Protein AF-A0A126QTP0-F1 (afdb_monomer)

pLDDT: mean 93.76, std 9.09, range [48.06, 98.81]

Solvent-accessible surface area (backbone atoms only — not comparable to full-atom values): 7752 Å² total; per-residue (Å²): 129,81,83,78,50,61,71,34,71,49,68,41,47,54,38,44,70,43,76,44,96,89,70,48,57,45,69,64,29,38,34,48,33,68,38,55,80,43,51,90,52,43,32,60,47,37,65,73,39,40,34,37,31,41,34,16,23,89,54,68,44,70,65,37,29,49,30,21,33,76,65,52,11,30,33,28,38,35,63,72,91,41,19,50,64,34,24,69,11,49,68,38,59,78,49,74,43,61,62,88,68,34,74,44,69,27,52,73,40,65,46,68,50,87,63,49,75,67,41,82,41,24,41,41,84,39,54,38,56,64,57,57,52,59,62,69,67,61,70,81,88,125

Structure (mmCIF, N/CA/C/O backbone):
data_AF-A0A126QTP0-F1
#
_entry.id   AF-A0A126QTP0-F1
#
loop_
_atom_site.group_PDB
_atom_site.id
_atom_site.type_symbol
_atom_site.label_atom_id
_atom_site.label_alt_id
_atom_site.label_comp_id
_atom_site.label_asym_id
_atom_site.label_entity_id
_atom_site.label_seq_id
_atom_site.pdbx_PDB_ins_code
_atom_site.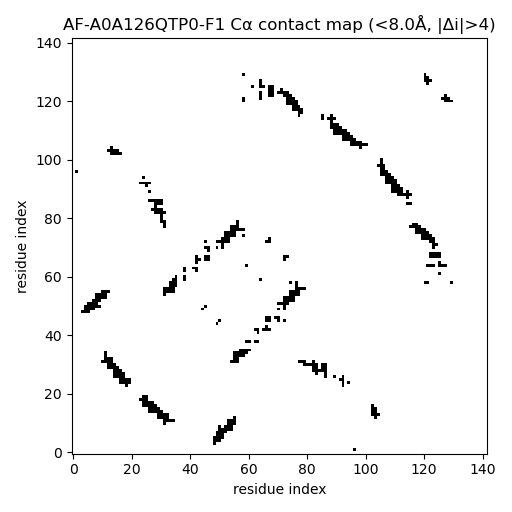Cartn_x
_atom_site.Cartn_y
_atom_site.Cartn_z
_atom_site.occupancy
_atom_site.B_iso_or_equiv
_atom_site.auth_seq_id
_atom_site.auth_comp_id
_atom_site.auth_asym_id
_atom_site.auth_atom_id
_atom_site.pdbx_PDB_model_num
ATOM 1 N N . MET A 1 1 ? -6.722 10.689 -14.022 1.00 55.31 1 MET A N 1
ATOM 2 C CA . MET A 1 1 ? -6.570 9.681 -12.953 1.00 55.31 1 MET A CA 1
ATOM 3 C C . MET A 1 1 ? -6.440 8.311 -13.598 1.00 55.31 1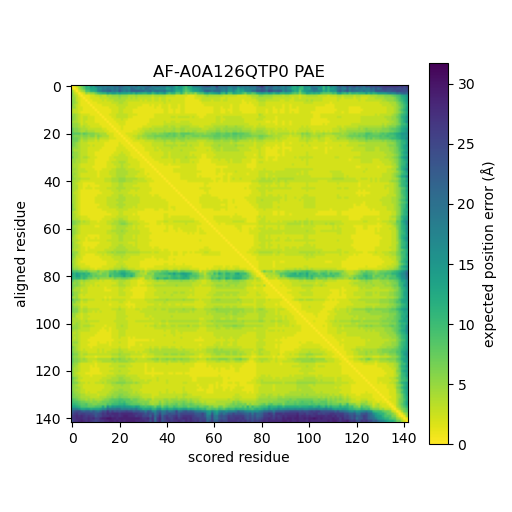 MET A C 1
ATOM 5 O O . MET A 1 1 ? -7.091 8.112 -14.622 1.00 55.31 1 MET A O 1
ATOM 9 N N . PRO A 1 2 ? -5.600 7.418 -13.055 1.00 60.84 2 PRO A N 1
ATOM 10 C CA . PRO A 1 2 ? -5.453 6.043 -13.522 1.00 60.84 2 PRO A CA 1
ATOM 11 C C . PRO A 1 2 ? -6.808 5.341 -13.605 1.00 60.84 2 PRO A C 1
ATOM 13 O O . PRO A 1 2 ? -7.720 5.660 -12.838 1.00 60.84 2 PRO A O 1
ATOM 16 N N . LYS A 1 3 ? -6.959 4.435 -14.574 1.00 66.62 3 LYS A N 1
ATOM 17 C CA . LYS A 1 3 ? -8.225 3.732 -14.799 1.00 66.62 3 LYS A CA 1
ATOM 18 C C . LYS A 1 3 ? -8.527 2.818 -13.610 1.00 66.62 3 LYS A C 1
ATOM 20 O O . LYS A 1 3 ? -7.655 2.076 -13.184 1.00 66.62 3 LYS A O 1
ATOM 25 N N . ASP A 1 4 ? -9.757 2.962 -13.127 1.00 80.81 4 ASP A N 1
ATOM 26 C CA . ASP A 1 4 ? -10.466 2.229 -12.077 1.00 80.81 4 ASP A CA 1
ATOM 27 C C . ASP A 1 4 ? -9.625 1.551 -10.977 1.00 80.81 4 ASP A C 1
ATOM 29 O O . ASP A 1 4 ? -9.045 0.485 -11.161 1.00 80.81 4 ASP A O 1
ATOM 33 N N . LEU A 1 5 ? -9.619 2.166 -9.794 1.00 92.81 5 LEU A N 1
ATOM 34 C CA . LEU A 1 5 ? -9.032 1.603 -8.575 1.00 92.81 5 LEU A CA 1
ATOM 35 C C . LEU A 1 5 ? -10.066 0.850 -7.722 1.00 92.81 5 LEU A C 1
ATOM 37 O O . LEU A 1 5 ? -9.711 0.310 -6.668 1.00 92.81 5 LEU A O 1
ATOM 41 N N . TYR A 1 6 ? -11.330 0.802 -8.153 1.00 95.25 6 TYR A N 1
ATOM 42 C CA . TYR A 1 6 ? -12.389 0.097 -7.447 1.00 95.25 6 TYR A CA 1
ATOM 43 C C . TYR A 1 6 ? -12.010 -1.368 -7.236 1.00 95.25 6 TYR A C 1
ATOM 45 O O . TYR A 1 6 ? -11.569 -2.057 -8.154 1.00 95.25 6 TYR A O 1
ATOM 53 N N . GLY A 1 7 ? -12.172 -1.863 -6.009 1.00 96.06 7 GLY A N 1
ATOM 54 C CA . GLY A 1 7 ? -11.888 -3.270 -5.717 1.00 96.06 7 GLY A CA 1
ATOM 55 C C . GLY A 1 7 ? -10.403 -3.610 -5.542 1.00 96.06 7 GLY A C 1
ATOM 56 O O . GLY A 1 7 ? -10.095 -4.722 -5.124 1.00 96.06 7 GLY A O 1
ATOM 57 N N . SER A 1 8 ? -9.485 -2.682 -5.828 1.00 96.12 8 SER A N 1
ATOM 58 C CA . SER A 1 8 ? -8.041 -2.948 -5.817 1.00 96.12 8 SER A CA 1
ATOM 59 C C . SER A 1 8 ? -7.414 -2.894 -4.416 1.00 96.12 8 SER A C 1
ATOM 61 O O . SER A 1 8 ? -8.044 -2.469 -3.440 1.00 96.12 8 SER A O 1
ATOM 63 N N . ALA A 1 9 ? -6.151 -3.322 -4.330 1.00 97.56 9 ALA A N 1
ATOM 64 C CA . ALA A 1 9 ? -5.293 -3.127 -3.169 1.00 97.56 9 ALA A CA 1
ATOM 65 C C . ALA A 1 9 ? -4.236 -2.053 -3.470 1.00 97.56 9 ALA A C 1
ATOM 67 O O . ALA A 1 9 ? -3.496 -2.174 -4.448 1.00 97.56 9 ALA A O 1
ATOM 68 N N . LEU A 1 10 ? -4.138 -1.029 -2.620 1.00 97.69 10 LEU A N 1
ATOM 69 C CA . LEU A 1 10 ? -3.090 -0.014 -2.705 1.00 97.69 10 LEU A CA 1
ATOM 70 C C . LEU A 1 10 ? -1.902 -0.431 -1.838 1.00 97.69 10 LEU A C 1
ATOM 72 O O . LEU A 1 10 ? -2.062 -0.653 -0.640 1.00 97.69 10 LEU A O 1
ATOM 76 N N . PHE A 1 11 ? -0.704 -0.497 -2.415 1.00 97.94 11 PHE A N 1
ATOM 77 C CA . PHE A 1 11 ? 0.514 -0.810 -1.673 1.00 97.94 11 PHE A CA 1
ATOM 78 C C . PHE A 1 11 ? 1.377 0.436 -1.483 1.00 97.94 11 PHE A C 1
ATOM 80 O O . PHE A 1 11 ? 1.937 0.972 -2.435 1.00 97.94 11 PHE A O 1
ATOM 87 N N . HIS A 1 12 ? 1.524 0.877 -0.234 1.00 98.12 12 HIS A N 1
ATOM 88 C CA . HIS A 1 12 ? 2.461 1.923 0.153 1.00 98.12 12 HIS A CA 1
ATOM 89 C C . HIS A 1 12 ? 3.891 1.410 0.014 1.00 98.12 12 HIS A C 1
ATOM 91 O O . HIS A 1 12 ? 4.468 0.874 0.964 1.00 98.12 12 HIS A O 1
ATOM 97 N N . CYS A 1 13 ? 4.461 1.600 -1.169 1.00 97.31 13 CYS A N 1
ATOM 98 C CA . CYS A 1 13 ? 5.773 1.112 -1.559 1.00 97.31 13 CYS A CA 1
ATOM 99 C C . CYS A 1 13 ? 6.466 2.144 -2.449 1.00 97.31 13 CYS A C 1
ATOM 101 O O . CYS A 1 13 ? 5.818 2.746 -3.296 1.00 97.31 13 CYS A O 1
ATOM 103 N N . GLY A 1 14 ? 7.774 2.308 -2.263 1.00 97.00 14 GLY A N 1
ATOM 104 C CA . GLY A 1 14 ? 8.638 2.901 -3.277 1.00 97.00 14 GLY A CA 1
ATOM 105 C C . GLY A 1 14 ? 9.476 1.789 -3.894 1.00 97.00 14 GLY A C 1
ATOM 106 O O . GLY A 1 14 ? 10.499 1.434 -3.300 1.00 97.00 14 GLY A O 1
ATOM 107 N N . PRO A 1 15 ? 9.023 1.152 -4.988 1.00 97.06 15 PRO A N 1
ATOM 108 C CA . PRO A 1 15 ? 9.696 -0.018 -5.523 1.00 97.06 15 PRO A CA 1
ATOM 109 C C . PRO A 1 15 ? 10.968 0.368 -6.280 1.00 97.06 15 PRO A C 1
ATOM 111 O O . PRO A 1 15 ? 11.078 1.454 -6.852 1.00 97.06 15 PRO A O 1
ATOM 114 N N . ILE A 1 16 ? 11.917 -0.563 -6.330 1.00 97.62 16 ILE A N 1
ATOM 115 C CA . ILE A 1 16 ? 13.029 -0.506 -7.279 1.00 97.62 16 ILE A CA 1
ATOM 116 C C . ILE A 1 16 ? 12.597 -1.269 -8.523 1.00 97.62 16 ILE A C 1
ATOM 118 O O . ILE A 1 16 ? 12.352 -2.476 -8.462 1.00 97.62 16 ILE A O 1
ATOM 122 N N . MET A 1 17 ? 12.520 -0.555 -9.640 1.00 97.81 17 MET A N 1
ATOM 123 C CA . MET A 1 17 ? 12.081 -1.070 -10.929 1.00 97.81 17 MET A CA 1
ATOM 124 C C . MET A 1 17 ? 13.242 -1.085 -11.919 1.00 97.81 17 MET A C 1
ATOM 126 O O . MET A 1 17 ? 14.131 -0.237 -11.875 1.00 97.81 17 MET A O 1
ATOM 130 N N . VAL A 1 18 ? 13.216 -2.029 -12.849 1.00 96.75 18 VAL A N 1
ATOM 131 C CA . VAL A 1 18 ? 14.161 -2.104 -13.962 1.00 96.75 18 VAL A CA 1
ATOM 132 C C . VAL A 1 18 ? 13.388 -2.220 -15.264 1.00 96.75 18 VAL A C 1
ATOM 134 O O . VAL A 1 18 ? 12.418 -2.974 -15.347 1.00 96.75 18 VAL A O 1
ATOM 137 N N . GLN A 1 19 ? 13.809 -1.476 -16.280 1.00 95.56 19 GLN A N 1
ATOM 138 C CA . GLN A 1 19 ? 13.312 -1.684 -17.631 1.00 95.56 19 GLN A CA 1
ATOM 139 C C . GLN A 1 19 ? 14.145 -2.784 -18.292 1.00 95.56 19 GLN A C 1
ATOM 141 O O . GLN A 1 19 ? 15.375 -2.738 -18.272 1.00 95.56 19 GLN A O 1
ATOM 146 N N . ARG A 1 20 ? 13.474 -3.802 -18.824 1.00 94.44 20 ARG A N 1
ATOM 147 C CA . ARG A 1 20 ? 14.088 -4.911 -19.559 1.00 94.44 20 ARG A CA 1
ATOM 148 C C . ARG A 1 20 ? 14.339 -4.506 -21.014 1.00 94.44 20 ARG A C 1
ATOM 150 O O . ARG A 1 20 ? 13.790 -3.517 -21.494 1.00 94.44 20 ARG A O 1
ATOM 157 N N . GLU A 1 21 ? 15.143 -5.294 -21.723 1.00 95.06 21 GLU A N 1
ATOM 158 C CA . GLU A 1 21 ? 15.494 -5.047 -23.133 1.00 95.06 21 GLU A CA 1
ATOM 159 C C . GLU A 1 21 ? 14.271 -5.020 -24.065 1.00 95.06 21 GLU A C 1
ATOM 161 O O . GLU A 1 21 ? 14.251 -4.278 -25.042 1.00 95.06 21 GLU A O 1
ATOM 166 N N . ASP A 1 22 ? 13.223 -5.778 -23.732 1.00 94.25 22 ASP A N 1
ATOM 167 C CA . ASP A 1 22 ? 11.948 -5.809 -24.460 1.00 94.25 22 ASP A CA 1
ATOM 168 C C . ASP A 1 22 ? 11.031 -4.602 -24.161 1.00 94.25 22 ASP A C 1
ATOM 170 O O . ASP A 1 22 ? 9.904 -4.530 -24.652 1.00 94.25 22 ASP A O 1
ATOM 174 N N . GLY A 1 23 ? 11.496 -3.656 -23.339 1.00 93.06 23 GLY A N 1
ATOM 175 C CA . GLY A 1 23 ? 10.761 -2.465 -22.920 1.00 93.06 23 GLY A CA 1
ATOM 176 C C . GLY A 1 23 ? 9.799 -2.683 -21.748 1.00 93.06 23 GLY A C 1
ATOM 177 O O . GLY A 1 23 ? 9.238 -1.703 -21.248 1.00 93.06 23 GLY A O 1
ATOM 178 N N . SER A 1 24 ? 9.617 -3.923 -21.278 1.00 94.38 24 SER A N 1
ATOM 179 C CA . SER A 1 24 ? 8.781 -4.232 -20.114 1.00 94.38 24 SER A CA 1
ATOM 180 C C . SER A 1 24 ? 9.457 -3.838 -18.796 1.00 94.38 24 SER A C 1
ATOM 182 O O . SER A 1 24 ? 10.676 -3.688 -18.713 1.00 94.38 24 SER A O 1
ATOM 184 N N . TRP A 1 25 ? 8.662 -3.670 -17.738 1.00 97.06 25 TRP A N 1
ATOM 185 C CA . TRP A 1 25 ? 9.165 -3.348 -16.402 1.00 97.06 25 TRP A CA 1
ATOM 186 C C . TRP A 1 25 ? 9.209 -4.592 -15.513 1.00 97.06 25 TRP A C 1
ATOM 188 O O . TRP A 1 25 ? 8.243 -5.352 -15.433 1.00 97.06 25 TRP A O 1
ATOM 198 N N . GLY A 1 26 ? 10.322 -4.776 -14.809 1.00 96.56 26 GLY A N 1
ATOM 199 C CA . GLY A 1 26 ? 10.487 -5.749 -13.733 1.00 96.56 26 GLY A CA 1
ATOM 200 C C . GLY A 1 26 ? 10.675 -5.052 -12.390 1.00 96.56 26 GLY A C 1
ATOM 201 O O . GLY A 1 26 ? 11.201 -3.943 -12.330 1.00 96.56 26 GLY A O 1
ATOM 202 N N . VAL A 1 27 ? 10.261 -5.709 -11.311 1.00 97.38 27 VAL A N 1
ATOM 203 C CA . VAL A 1 27 ? 10.504 -5.247 -9.941 1.00 97.38 27 VAL A CA 1
ATOM 204 C C . VAL A 1 27 ? 11.683 -6.006 -9.340 1.00 97.38 27 VAL A C 1
ATOM 206 O O . VAL A 1 27 ? 11.795 -7.218 -9.500 1.00 97.38 27 VAL A O 1
ATOM 209 N N . ILE A 1 28 ? 12.579 -5.279 -8.675 1.00 96.94 28 ILE A N 1
ATOM 210 C CA . ILE A 1 28 ? 13.758 -5.828 -7.991 1.00 96.94 28 ILE A CA 1
ATOM 211 C C . ILE A 1 28 ? 13.513 -5.920 -6.484 1.00 96.94 28 ILE A C 1
ATOM 213 O O . ILE A 1 28 ? 13.878 -6.902 -5.844 1.00 96.94 28 ILE A O 1
ATOM 217 N N . ALA A 1 29 ? 12.893 -4.892 -5.906 1.00 96.69 29 ALA A N 1
ATOM 218 C CA . ALA A 1 29 ? 12.578 -4.840 -4.485 1.00 96.69 29 ALA A CA 1
ATOM 219 C C . ALA A 1 29 ? 11.324 -3.993 -4.257 1.00 96.69 29 ALA A C 1
ATOM 221 O O . ALA A 1 29 ? 11.184 -2.922 -4.847 1.00 96.69 29 ALA A O 1
ATOM 222 N N . ALA A 1 30 ? 10.440 -4.450 -3.370 1.00 97.00 30 ALA A N 1
ATOM 223 C CA . ALA A 1 30 ? 9.175 -3.790 -3.069 1.00 97.00 30 ALA A CA 1
ATOM 224 C C . ALA A 1 30 ? 8.871 -3.849 -1.564 1.00 97.00 30 ALA A C 1
ATOM 226 O O . ALA A 1 30 ? 8.042 -4.620 -1.085 1.00 97.00 30 ALA A O 1
ATOM 227 N N . GLY A 1 31 ? 9.594 -3.043 -0.784 1.00 96.06 31 GLY A N 1
ATOM 228 C CA . GLY A 1 31 ? 9.402 -2.961 0.666 1.00 96.06 31 GLY A CA 1
ATOM 229 C C . GLY A 1 31 ? 8.267 -2.006 1.064 1.00 96.06 31 GLY A C 1
ATOM 230 O O . GLY A 1 31 ? 8.108 -0.960 0.429 1.00 96.06 31 GLY A O 1
ATOM 231 N N . PRO A 1 32 ? 7.512 -2.297 2.142 1.00 97.19 32 PRO A N 1
ATOM 232 C CA . PRO A 1 32 ? 6.485 -1.390 2.635 1.00 97.19 32 PRO A CA 1
ATOM 233 C C . PRO A 1 32 ? 7.091 -0.110 3.207 1.00 97.19 32 PRO A C 1
ATOM 235 O O . PRO A 1 32 ? 8.107 -0.120 3.914 1.00 97.19 32 PRO A O 1
ATOM 238 N N . THR A 1 33 ? 6.391 0.999 3.002 1.00 96.50 33 THR A N 1
ATOM 239 C CA . THR A 1 33 ? 6.726 2.293 3.589 1.00 96.50 33 THR A CA 1
ATOM 240 C C . THR A 1 33 ? 5.782 2.670 4.737 1.00 96.50 33 THR A C 1
ATOM 242 O O . THR A 1 33 ? 4.718 2.074 4.930 1.00 96.50 33 THR A O 1
ATOM 245 N N . THR A 1 34 ? 6.201 3.640 5.556 1.00 97.00 34 THR A N 1
ATOM 246 C CA . THR A 1 34 ? 5.423 4.101 6.713 1.00 97.00 34 THR A CA 1
ATOM 247 C C . THR A 1 34 ? 4.099 4.714 6.262 1.00 97.00 34 THR A C 1
ATOM 249 O O . THR A 1 34 ? 4.088 5.800 5.683 1.00 97.00 34 THR A O 1
ATOM 252 N N . SER A 1 35 ? 2.993 4.032 6.570 1.00 98.25 35 SER A N 1
ATOM 253 C CA . SER A 1 35 ? 1.647 4.371 6.092 1.00 98.25 35 SER A CA 1
ATOM 254 C C . SER A 1 35 ? 1.080 5.641 6.720 1.00 98.25 35 SER A C 1
ATOM 256 O O . SER A 1 35 ? 0.350 6.376 6.067 1.00 98.25 35 SER A O 1
ATOM 258 N N . ALA A 1 36 ? 1.497 5.977 7.943 1.00 97.25 36 ALA A N 1
ATOM 259 C CA . ALA A 1 36 ? 1.042 7.182 8.634 1.00 97.25 36 ALA A CA 1
ATOM 260 C C . ALA A 1 36 ? 1.312 8.498 7.870 1.00 97.25 36 ALA A C 1
ATOM 262 O O . ALA A 1 36 ? 0.652 9.502 8.132 1.00 97.25 36 ALA A O 1
ATOM 263 N N . ARG A 1 37 ? 2.244 8.503 6.905 1.00 97.56 37 ARG A N 1
ATOM 264 C CA . ARG A 1 37 ? 2.510 9.664 6.038 1.00 97.56 37 ARG A CA 1
ATOM 265 C C . ARG A 1 37 ? 1.336 10.007 5.117 1.00 97.56 37 ARG A C 1
ATOM 267 O O . ARG A 1 37 ? 1.205 11.164 4.732 1.00 97.56 37 ARG A O 1
ATOM 274 N N . MET A 1 38 ? 0.459 9.042 4.838 1.00 97.94 38 MET A N 1
ATOM 275 C CA . MET A 1 38 ? -0.687 9.203 3.942 1.00 97.94 38 MET A CA 1
ATOM 276 C C . MET A 1 38 ? -1.981 9.538 4.696 1.00 97.94 38 MET A C 1
ATOM 278 O O . MET A 1 38 ? -2.969 9.887 4.065 1.00 97.94 38 MET A O 1
ATOM 282 N N . ASN A 1 39 ? -1.975 9.553 6.038 1.00 97.94 39 ASN A N 1
ATOM 283 C CA . ASN A 1 39 ? -3.167 9.775 6.876 1.00 97.94 39 ASN A CA 1
ATOM 284 C C . ASN A 1 39 ? -3.985 11.030 6.524 1.00 97.94 39 ASN A C 1
ATOM 286 O O . ASN A 1 39 ? -5.176 11.063 6.803 1.00 97.94 39 ASN A O 1
ATOM 290 N N . LYS A 1 40 ? -3.356 12.069 5.958 1.00 97.81 40 LYS A N 1
ATOM 291 C CA . LYS A 1 40 ? -4.052 13.304 5.564 1.00 97.81 40 LYS A CA 1
ATOM 292 C C . LYS A 1 40 ? -4.909 13.146 4.304 1.00 97.81 40 LYS A C 1
ATOM 294 O O . LYS A 1 40 ? -5.833 13.923 4.119 1.00 97.81 40 LYS A O 1
ATOM 299 N N . LEU A 1 41 ? -4.570 12.197 3.431 1.00 97.31 41 LEU A N 1
ATOM 300 C CA . LEU A 1 41 ? -5.195 12.011 2.115 1.00 97.31 41 LEU A CA 1
ATOM 301 C C . LEU A 1 41 ? -5.952 10.681 2.016 1.00 97.31 41 LEU A C 1
ATOM 303 O O . LEU A 1 41 ? -6.961 10.595 1.319 1.00 97.31 41 LEU A O 1
ATOM 307 N N . GLU A 1 42 ? -5.494 9.656 2.739 1.00 98.00 42 GLU A N 1
ATOM 308 C CA . GLU A 1 42 ? -6.037 8.299 2.680 1.00 98.00 42 GLU A CA 1
ATOM 309 C C . GLU A 1 42 ? -7.549 8.213 2.952 1.00 98.00 42 GLU A C 1
ATOM 311 O O . GLU A 1 42 ? -8.235 7.512 2.209 1.00 98.00 42 GLU A O 1
ATOM 316 N N . PRO A 1 43 ? -8.127 8.924 3.947 1.00 98.38 43 PRO A N 1
ATOM 317 C CA . PRO A 1 43 ? -9.558 8.810 4.220 1.00 98.38 43 PRO A CA 1
ATOM 318 C C . PRO A 1 43 ? -10.431 9.229 3.030 1.00 98.38 43 PRO A C 1
ATOM 320 O O . PRO A 1 43 ? -11.427 8.574 2.724 1.00 98.38 43 PRO A O 1
ATOM 323 N N . GLU A 1 44 ? -10.072 10.315 2.337 1.00 98.00 44 GLU A N 1
ATOM 324 C CA . GLU A 1 44 ? -10.780 10.744 1.125 1.00 98.00 44 GLU A CA 1
ATOM 325 C C . GLU A 1 44 ? -10.520 9.771 -0.028 1.00 98.00 44 GLU A C 1
ATOM 327 O O . GLU A 1 44 ? -11.453 9.381 -0.734 1.00 98.00 44 GLU A O 1
ATOM 332 N N . PHE A 1 45 ? -9.268 9.336 -0.189 1.00 97.12 45 PHE A N 1
ATOM 333 C CA . PHE A 1 45 ? -8.872 8.392 -1.226 1.00 97.12 45 PHE A CA 1
ATOM 334 C C . PHE A 1 45 ? -9.679 7.087 -1.145 1.00 97.12 45 PHE A C 1
ATOM 336 O O . PHE A 1 45 ? -10.294 6.679 -2.131 1.00 97.12 45 PHE A O 1
ATOM 343 N N . ILE A 1 46 ? -9.766 6.478 0.040 1.00 98.00 46 ILE A N 1
ATOM 344 C CA . ILE A 1 46 ? -10.523 5.244 0.282 1.00 98.00 46 ILE A CA 1
ATOM 345 C C . ILE A 1 46 ? -12.000 5.421 -0.083 1.00 98.00 46 ILE A C 1
ATOM 347 O O . ILE A 1 46 ? -12.552 4.605 -0.822 1.00 98.00 46 ILE A O 1
ATOM 351 N N . ARG A 1 47 ? -12.641 6.504 0.373 1.00 97.56 47 ARG A N 1
ATOM 352 C CA . ARG A 1 47 ? -14.061 6.778 0.082 1.00 97.56 47 ARG A CA 1
ATOM 353 C C . ARG A 1 47 ? -14.321 6.966 -1.407 1.00 97.56 47 ARG A C 1
ATOM 355 O O . ARG A 1 47 ? -15.316 6.470 -1.938 1.00 97.56 47 ARG A O 1
ATOM 362 N N . LYS A 1 48 ? -13.425 7.692 -2.074 1.00 96.44 48 LYS A N 1
ATOM 363 C CA . LYS A 1 48 ? -13.561 8.070 -3.480 1.00 96.44 48 LYS A CA 1
ATOM 364 C C . LYS A 1 48 ? -13.309 6.898 -4.419 1.00 96.44 48 LYS A C 1
ATOM 366 O O . LYS A 1 48 ? -14.084 6.686 -5.347 1.00 96.44 48 LYS A O 1
ATOM 371 N N . PHE A 1 49 ? -12.235 6.152 -4.178 1.00 96.31 49 PHE A N 1
ATOM 372 C CA . PHE A 1 49 ? -11.774 5.093 -5.073 1.00 96.31 49 PHE A CA 1
ATOM 373 C C . PHE A 1 49 ? -12.247 3.702 -4.663 1.00 96.31 49 PHE 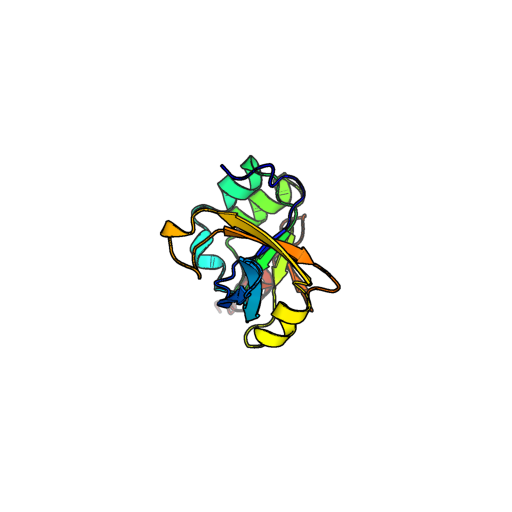A C 1
ATOM 375 O O . PHE A 1 49 ? -12.184 2.789 -5.478 1.00 96.31 49 PHE A O 1
ATOM 382 N N . LYS A 1 50 ? -12.767 3.540 -3.438 1.00 97.19 50 LYS A N 1
ATOM 383 C CA . LYS A 1 50 ? -13.330 2.282 -2.923 1.00 97.19 50 LYS A CA 1
ATOM 384 C C . LYS A 1 50 ? -12.369 1.097 -3.087 1.00 97.19 50 LYS A C 1
ATOM 386 O O . LYS A 1 50 ? -12.771 -0.009 -3.459 1.00 97.19 50 LYS A O 1
ATOM 391 N N . VAL A 1 51 ? -11.091 1.347 -2.805 1.00 97.56 51 VAL A N 1
ATOM 392 C CA . VAL A 1 51 ? -10.082 0.295 -2.644 1.00 97.56 51 VAL A CA 1
ATOM 393 C C . VAL A 1 51 ? -10.479 -0.617 -1.484 1.00 97.56 51 VAL A C 1
ATOM 395 O O . VAL A 1 51 ? -11.151 -0.189 -0.543 1.00 97.56 51 VAL A O 1
ATOM 398 N N . ARG A 1 52 ? -10.109 -1.896 -1.562 1.00 98.12 52 ARG A N 1
ATOM 399 C CA . ARG A 1 52 ? -10.512 -2.915 -0.575 1.00 98.12 52 ARG A CA 1
ATOM 400 C C . ARG A 1 52 ? -9.401 -3.289 0.387 1.00 98.12 52 ARG A C 1
ATOM 402 O O . ARG A 1 52 ? -9.687 -3.854 1.440 1.00 98.12 52 ARG A O 1
ATOM 409 N N . ALA A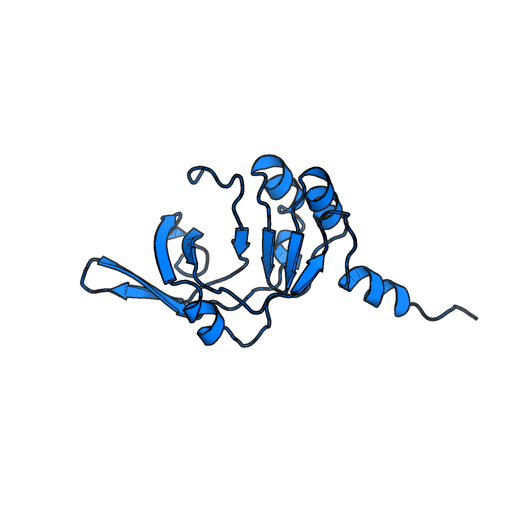 1 53 ? -8.162 -2.945 0.062 1.00 98.50 53 ALA A N 1
ATOM 410 C CA . ALA A 1 53 ? -7.044 -3.094 0.971 1.00 98.50 53 ALA A CA 1
ATOM 411 C C . ALA A 1 53 ? -6.048 -1.948 0.807 1.00 98.50 53 ALA A C 1
ATOM 413 O O . ALA A 1 53 ? -5.765 -1.511 -0.308 1.00 98.50 53 ALA A O 1
ATOM 414 N N . ILE A 1 54 ? -5.473 -1.524 1.925 1.00 98.69 54 ILE A N 1
ATOM 415 C CA . ILE A 1 54 ? -4.254 -0.724 1.977 1.00 98.69 54 ILE A CA 1
ATOM 416 C C . ILE A 1 54 ? -3.159 -1.607 2.563 1.00 98.69 54 ILE A C 1
ATOM 418 O O . ILE A 1 54 ? -3.363 -2.240 3.595 1.00 98.69 54 ILE A O 1
ATOM 422 N N . ILE A 1 55 ? -1.994 -1.646 1.932 1.00 98.62 55 ILE A N 1
ATOM 423 C CA . ILE A 1 55 ? -0.849 -2.448 2.358 1.00 98.62 55 ILE A CA 1
ATOM 424 C C . ILE A 1 55 ? 0.297 -1.508 2.726 1.00 98.62 55 ILE A C 1
ATOM 426 O O . ILE A 1 55 ? 0.604 -0.580 1.982 1.00 98.62 55 ILE A O 1
ATOM 430 N N . GLY A 1 56 ? 0.971 -1.739 3.850 1.00 98.19 56 GLY A N 1
ATOM 431 C CA . GLY A 1 56 ? 2.138 -0.941 4.229 1.00 98.19 56 GLY A CA 1
ATOM 432 C C . GLY A 1 56 ? 2.715 -1.329 5.585 1.00 98.19 56 GLY A C 1
ATOM 433 O O . GLY A 1 56 ? 2.556 -2.465 6.025 1.00 98.19 56 GLY A O 1
ATOM 434 N N . LYS A 1 57 ? 3.399 -0.394 6.258 1.00 97.38 57 LYS A N 1
ATOM 435 C CA . LYS A 1 57 ? 3.889 -0.593 7.634 1.00 97.38 57 LYS A CA 1
ATOM 436 C C . LYS A 1 57 ? 3.538 0.561 8.574 1.00 97.38 57 LYS A C 1
ATOM 438 O O . LYS A 1 57 ? 3.400 1.709 8.153 1.00 97.38 57 LYS A O 1
ATOM 443 N N . GLY A 1 58 ? 3.499 0.260 9.871 1.00 94.81 58 GLY A N 1
ATOM 444 C CA . GLY A 1 58 ? 3.376 1.250 10.948 1.00 94.81 58 GLY A CA 1
ATOM 445 C C . GLY A 1 58 ? 1.947 1.668 11.304 1.00 94.81 58 GLY A C 1
ATOM 446 O O . GLY A 1 58 ? 1.785 2.471 12.216 1.00 94.81 58 GLY A O 1
ATOM 447 N N . GLY A 1 59 ? 0.933 1.119 10.631 1.00 96.44 59 GLY A N 1
ATOM 448 C CA . GLY A 1 59 ? -0.467 1.433 10.904 1.00 96.44 59 GLY A CA 1
ATOM 449 C C . GLY A 1 59 ? -0.916 2.779 10.343 1.00 96.44 59 GLY A C 1
ATOM 450 O O . GLY A 1 59 ? -0.156 3.492 9.681 1.00 96.44 59 GLY A O 1
ATOM 451 N N . MET A 1 60 ? -2.184 3.102 10.591 1.00 98.12 60 MET A N 1
ATOM 452 C CA . MET A 1 60 ? -2.854 4.308 10.094 1.00 98.12 60 MET A CA 1
ATOM 453 C C . MET A 1 60 ? -3.736 4.938 11.179 1.00 98.12 60 MET A C 1
ATOM 455 O O . MET A 1 60 ? -3.950 4.351 12.241 1.00 98.12 60 MET A O 1
ATOM 459 N N . SER A 1 61 ? -4.201 6.164 10.93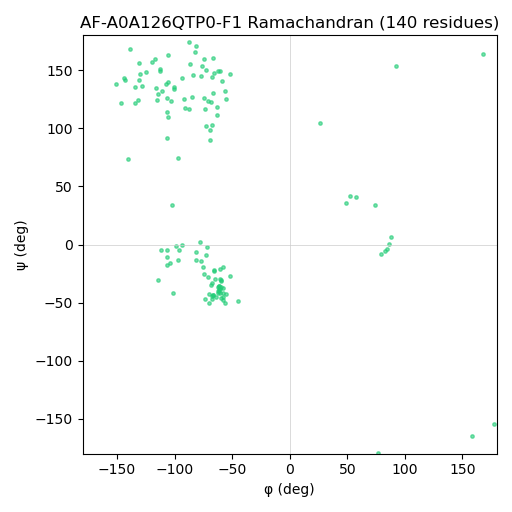3 1.00 97.56 61 SER A N 1
ATOM 460 C CA . SER A 1 61 ? -5.025 6.932 11.875 1.00 97.56 61 SER A CA 1
ATOM 461 C C . SER A 1 61 ? -6.410 6.313 12.107 1.00 97.56 61 SER A C 1
ATOM 463 O O . SER A 1 61 ? -6.924 5.575 11.266 1.00 97.56 61 SER A O 1
ATOM 465 N N . LYS A 1 62 ? -7.063 6.696 13.216 1.00 97.44 62 LYS A N 1
ATOM 466 C CA . LYS A 1 62 ? -8.471 6.341 13.483 1.00 97.44 62 LYS A CA 1
ATOM 467 C C . LYS A 1 62 ? -9.412 6.823 12.380 1.00 97.44 62 LYS A C 1
ATOM 469 O O . LYS A 1 62 ? -10.343 6.124 12.013 1.00 97.44 62 LYS A O 1
ATOM 474 N N . GLU A 1 63 ? -9.145 8.004 11.827 1.00 98.12 63 GLU A N 1
ATOM 475 C CA . GLU A 1 63 ? -9.918 8.546 10.708 1.00 98.12 63 GLU A CA 1
ATOM 476 C C . GLU A 1 63 ? -9.812 7.661 9.459 1.00 98.12 63 GLU A C 1
ATOM 478 O O . GLU A 1 63 ? -10.811 7.412 8.787 1.00 98.12 63 GLU A O 1
ATOM 483 N N . THR A 1 64 ? -8.620 7.125 9.185 1.00 98.44 64 THR A N 1
ATOM 484 C CA . THR A 1 64 ? -8.429 6.171 8.088 1.00 98.44 64 THR A CA 1
ATOM 485 C C . THR A 1 64 ? -9.157 4.858 8.374 1.00 98.44 64 THR A C 1
ATOM 487 O O . THR A 1 64 ? -9.841 4.347 7.494 1.00 98.44 64 THR A O 1
ATOM 490 N N . ALA A 1 65 ? -9.081 4.337 9.604 1.00 98.44 65 ALA A N 1
ATOM 491 C CA . ALA A 1 65 ? -9.826 3.141 10.010 1.00 98.44 65 ALA A CA 1
ATOM 492 C C . ALA A 1 65 ? -11.351 3.327 9.873 1.00 98.44 65 ALA A C 1
ATOM 494 O O . ALA A 1 65 ? -12.062 2.418 9.449 1.00 98.44 65 ALA A O 1
ATOM 495 N N . GLN A 1 66 ? -11.855 4.526 10.164 1.00 98.62 66 GLN A N 1
ATOM 496 C CA . GLN A 1 66 ? -13.263 4.866 9.982 1.00 98.62 66 GLN A CA 1
ATOM 497 C C . GLN A 1 66 ? -13.653 4.899 8.495 1.00 98.62 66 GLN A C 1
ATOM 499 O O . GLN A 1 66 ? -14.662 4.308 8.115 1.00 98.62 66 GLN A O 1
ATOM 504 N N . ALA A 1 67 ? -12.830 5.505 7.633 1.00 98.56 67 ALA A N 1
ATOM 505 C CA . ALA A 1 67 ? -13.042 5.456 6.184 1.00 98.56 67 ALA A CA 1
ATOM 506 C C . ALA A 1 67 ? -12.994 4.015 5.645 1.00 98.56 67 ALA A C 1
ATOM 508 O O . ALA A 1 67 ? -13.791 3.647 4.783 1.00 98.56 67 ALA A O 1
ATOM 509 N N . MET A 1 68 ? -12.095 3.182 6.182 1.00 98.62 68 MET A N 1
ATOM 510 C CA . MET A 1 68 ? -12.019 1.759 5.854 1.00 98.62 68 MET A CA 1
ATOM 511 C C . MET A 1 68 ? -13.327 1.039 6.186 1.00 98.62 68 MET A C 1
ATOM 513 O O . MET A 1 68 ? -13.860 0.335 5.328 1.00 98.62 68 MET A O 1
ATOM 517 N N . LYS A 1 69 ? -13.887 1.284 7.375 1.00 98.69 69 LYS A N 1
ATOM 518 C CA . LYS A 1 69 ? -15.176 0.729 7.799 1.00 98.69 69 LYS A CA 1
ATOM 519 C C . LYS A 1 69 ? -16.327 1.102 6.870 1.00 98.69 69 LYS A C 1
ATOM 521 O O . LYS A 1 69 ? -17.122 0.249 6.491 1.00 98.69 69 LYS A O 1
ATOM 526 N N . GLU A 1 70 ? -16.404 2.368 6.469 1.00 98.50 70 GLU A N 1
ATOM 527 C CA . GLU A 1 70 ? -17.478 2.876 5.603 1.00 98.50 70 GLU A CA 1
ATOM 528 C C . GLU A 1 70 ? -17.544 2.170 4.239 1.00 98.50 70 GLU A C 1
ATOM 530 O O . GLU A 1 70 ? -18.627 2.039 3.668 1.00 98.50 70 GLU A O 1
ATOM 535 N N . VAL A 1 71 ? -16.404 1.710 3.707 1.00 97.50 71 VAL A N 1
ATOM 536 C CA . VAL A 1 71 ? -16.331 1.088 2.371 1.00 97.50 71 VAL A CA 1
ATOM 537 C C . VAL A 1 71 ? -16.003 -0.409 2.389 1.00 97.50 71 VAL A C 1
ATOM 539 O O . VAL A 1 71 ? -15.994 -1.045 1.331 1.00 97.50 71 VAL A O 1
ATOM 542 N N . GLY A 1 72 ? -15.728 -0.984 3.562 1.00 98.31 72 GLY A N 1
ATOM 543 C CA . GLY A 1 72 ? -15.278 -2.368 3.731 1.00 98.31 72 GLY A CA 1
ATOM 544 C C . GLY A 1 72 ? -13.817 -2.615 3.320 1.00 98.31 72 GLY A C 1
ATOM 545 O O . GLY A 1 72 ? -13.497 -3.675 2.778 1.00 98.31 72 GLY A O 1
ATOM 546 N N . CYS A 1 73 ? -12.932 -1.642 3.519 1.00 98.75 73 CYS A N 1
ATOM 547 C CA . CYS A 1 73 ? -11.494 -1.782 3.284 1.00 98.75 73 CYS A CA 1
ATOM 548 C C . CYS A 1 73 ? -10.783 -2.348 4.525 1.00 98.75 73 CYS A C 1
ATOM 550 O O . CYS A 1 73 ? -11.251 -2.179 5.644 1.00 98.75 73 CYS A O 1
ATOM 552 N N . VAL A 1 74 ? -9.631 -2.990 4.334 1.00 98.81 74 VAL A N 1
ATOM 553 C CA . VAL A 1 74 ? -8.746 -3.447 5.421 1.00 98.81 74 VAL A CA 1
ATOM 554 C C . VAL A 1 74 ? -7.364 -2.805 5.316 1.00 98.81 74 VAL A C 1
ATOM 556 O O . VAL A 1 74 ? -6.934 -2.416 4.230 1.00 98.81 74 VAL A O 1
ATOM 559 N N . TYR A 1 75 ? -6.635 -2.735 6.428 1.00 98.81 75 TYR A N 1
ATOM 560 C CA . TYR A 1 75 ? -5.202 -2.450 6.427 1.00 98.81 75 TYR A CA 1
ATOM 561 C C . TYR A 1 75 ? -4.405 -3.733 6.651 1.00 98.81 75 TYR A C 1
ATOM 563 O O . TYR A 1 75 ? -4.555 -4.417 7.669 1.00 98.81 75 TYR A O 1
ATOM 571 N N . LEU A 1 76 ? -3.511 -4.018 5.714 1.00 98.62 76 LEU A N 1
ATOM 572 C CA . LEU A 1 76 ? -2.621 -5.162 5.711 1.00 98.62 76 LEU A CA 1
ATOM 573 C C . LEU A 1 76 ? -1.204 -4.701 6.064 1.00 98.62 76 LEU A C 1
ATOM 575 O O . LEU A 1 76 ? -0.521 -4.029 5.287 1.00 98.62 76 LEU A O 1
ATOM 579 N N . ALA A 1 77 ? -0.749 -5.073 7.255 1.00 98.00 77 ALA A N 1
ATOM 580 C CA . ALA A 1 77 ? 0.622 -4.857 7.670 1.00 98.00 77 ALA A CA 1
ATOM 581 C C . ALA A 1 77 ? 1.537 -5.847 6.939 1.00 98.00 77 ALA A C 1
ATOM 583 O O . ALA A 1 77 ? 1.431 -7.061 7.125 1.00 98.00 77 ALA A O 1
ATOM 584 N N . ALA A 1 78 ? 2.440 -5.313 6.124 1.00 96.38 78 ALA A N 1
ATOM 585 C CA . ALA A 1 78 ? 3.523 -6.054 5.501 1.00 96.38 78 ALA A CA 1
ATOM 586 C C . ALA A 1 78 ? 4.788 -5.966 6.365 1.00 96.38 78 ALA A C 1
ATOM 588 O O . ALA A 1 78 ? 5.101 -4.924 6.956 1.00 96.38 78 ALA A O 1
ATOM 589 N N . THR A 1 79 ? 5.542 -7.061 6.420 1.00 88.69 79 THR A N 1
ATOM 590 C CA . T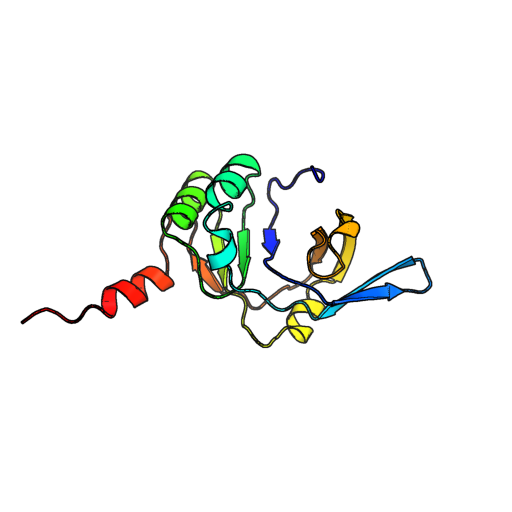HR A 1 79 ? 6.770 -7.142 7.213 1.00 88.69 79 THR A CA 1
ATOM 591 C C . THR A 1 79 ? 7.861 -6.249 6.616 1.00 88.69 79 THR A C 1
ATOM 593 O O . THR A 1 79 ? 8.248 -6.385 5.455 1.00 88.69 79 THR A O 1
ATOM 596 N N . GLY A 1 80 ? 8.382 -5.317 7.417 1.00 79.62 80 GLY A N 1
ATOM 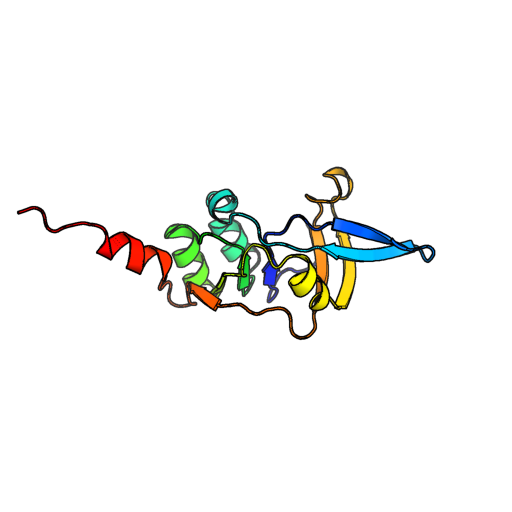597 C CA . GLY A 1 80 ? 9.538 -4.508 7.030 1.00 79.62 80 GLY A CA 1
ATOM 598 C C . GLY A 1 80 ? 10.804 -5.360 6.886 1.00 79.62 80 GLY A C 1
ATOM 599 O O . GLY A 1 80 ? 10.974 -6.341 7.599 1.00 79.62 80 GLY A O 1
ATOM 600 N N . GLY A 1 81 ? 11.702 -4.980 5.973 1.00 80.75 81 GLY A N 1
ATOM 601 C CA . GLY A 1 81 ? 12.967 -5.698 5.745 1.00 80.75 81 GLY A CA 1
ATOM 602 C C . GLY A 1 81 ? 12.872 -6.902 4.799 1.00 80.75 81 GLY A C 1
ATOM 603 O O . GLY A 1 81 ? 13.901 -7.458 4.441 1.00 80.75 81 GLY A O 1
ATOM 604 N N . ALA A 1 82 ? 11.673 -7.255 4.325 1.00 88.12 82 ALA A N 1
ATOM 605 C CA . ALA A 1 82 ? 11.434 -8.362 3.392 1.00 88.12 82 ALA A CA 1
ATOM 606 C C . ALA A 1 82 ? 11.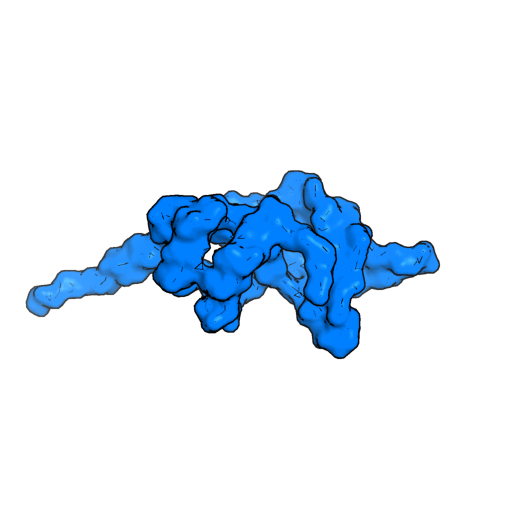212 -7.889 1.938 1.00 88.12 82 ALA A C 1
ATOM 608 O O . ALA A 1 82 ? 10.406 -8.456 1.208 1.00 88.12 82 ALA A O 1
ATOM 609 N N . ALA A 1 83 ? 11.883 -6.811 1.513 1.00 91.88 83 ALA A N 1
ATOM 610 C CA . ALA A 1 83 ? 11.582 -6.133 0.246 1.00 91.88 83 ALA A CA 1
ATOM 611 C C . ALA A 1 83 ? 11.787 -7.013 -1.000 1.00 91.88 83 ALA A C 1
ATOM 613 O O . ALA A 1 83 ? 11.012 -6.900 -1.946 1.00 91.88 83 ALA A O 1
ATOM 614 N N . ILE A 1 84 ? 12.809 -7.876 -0.997 1.00 92.56 84 ILE A N 1
ATOM 615 C CA . ILE A 1 84 ? 13.073 -8.817 -2.097 1.00 92.56 84 ILE A CA 1
ATOM 616 C C . ILE A 1 84 ? 11.995 -9.904 -2.119 1.00 92.56 84 ILE A C 1
ATOM 618 O O . ILE A 1 84 ? 11.349 -10.094 -3.140 1.00 92.56 84 ILE A O 1
ATOM 622 N N . SER A 1 85 ? 11.714 -10.540 -0.978 1.00 92.19 85 SER A N 1
ATOM 623 C CA . SER A 1 85 ? 10.689 -11.590 -0.894 1.00 92.19 85 SER A CA 1
ATOM 624 C C . SER A 1 85 ? 9.287 -11.083 -1.244 1.00 92.19 85 SER A C 1
ATOM 626 O O . SER A 1 85 ? 8.514 -11.789 -1.875 1.00 92.19 85 SER A O 1
ATOM 628 N N . LEU A 1 86 ? 8.946 -9.840 -0.888 1.00 94.25 86 LEU A N 1
ATOM 629 C CA . LEU A 1 86 ? 7.677 -9.236 -1.305 1.00 94.25 86 LEU A CA 1
ATOM 630 C C . LEU A 1 86 ? 7.633 -8.970 -2.816 1.00 94.25 86 LEU A C 1
ATOM 632 O O . LEU A 1 86 ? 6.576 -9.120 -3.423 1.00 94.25 86 LEU A O 1
ATOM 636 N N . ALA A 1 87 ? 8.762 -8.609 -3.434 1.00 96.06 87 ALA A N 1
ATOM 637 C CA . ALA A 1 87 ? 8.836 -8.414 -4.881 1.00 96.06 87 ALA A CA 1
ATOM 638 C C . ALA A 1 87 ? 8.596 -9.716 -5.664 1.00 96.06 87 ALA A C 1
ATOM 640 O O . ALA A 1 87 ? 8.029 -9.656 -6.750 1.00 96.06 87 ALA A O 1
ATOM 641 N N . GLU A 1 88 ? 8.933 -10.884 -5.105 1.00 95.06 88 GLU A N 1
ATOM 642 C CA . GLU A 1 88 ? 8.638 -12.192 -5.720 1.00 95.06 88 GLU A CA 1
ATOM 643 C C . GLU A 1 88 ? 7.129 -12.425 -5.911 1.00 95.06 88 GLU A C 1
ATOM 645 O O . GLU A 1 88 ? 6.724 -13.091 -6.862 1.00 95.06 88 GLU A O 1
ATOM 650 N N . GLY A 1 89 ? 6.288 -11.836 -5.052 1.00 95.75 89 GLY A N 1
ATOM 651 C CA . GLY A 1 89 ? 4.830 -11.921 -5.166 1.00 95.75 89 GLY A CA 1
ATOM 652 C C . GLY A 1 89 ? 4.202 -10.944 -6.171 1.00 95.75 89 GLY A C 1
ATOM 653 O O . GLY A 1 89 ? 2.994 -10.999 -6.411 1.00 95.75 89 GLY A O 1
ATOM 654 N N . LEU A 1 90 ? 4.991 -10.035 -6.751 1.00 96.69 90 LEU A N 1
ATOM 655 C CA . LEU A 1 90 ? 4.568 -9.068 -7.769 1.00 96.69 90 LEU A CA 1
ATOM 656 C C . LEU A 1 90 ? 4.906 -9.613 -9.166 1.00 96.69 90 LEU A C 1
ATOM 658 O O . LEU A 1 90 ? 5.865 -9.189 -9.813 1.00 96.69 90 LEU A O 1
ATOM 662 N N . SER A 1 91 ? 4.117 -10.586 -9.617 1.00 94.44 91 SER A N 1
ATOM 663 C CA . SER A 1 91 ? 4.433 -11.448 -10.761 1.00 94.44 91 SER A CA 1
ATOM 664 C C . SER A 1 91 ? 4.605 -10.704 -12.089 1.00 94.44 91 SER A C 1
ATOM 666 O O . SER A 1 91 ? 5.499 -11.039 -12.871 1.00 94.44 91 SER A O 1
ATOM 668 N N . ARG A 1 92 ? 3.776 -9.688 -12.365 1.00 95.88 92 ARG A N 1
ATOM 669 C CA . ARG A 1 92 ? 3.834 -8.948 -13.635 1.00 95.88 92 ARG A CA 1
ATOM 670 C C . ARG A 1 92 ? 3.473 -7.482 -13.468 1.00 95.88 92 ARG A C 1
ATOM 672 O O . ARG A 1 92 ? 2.352 -7.162 -13.087 1.00 95.88 92 ARG A O 1
ATOM 679 N N . CYS A 1 93 ? 4.386 -6.585 -13.843 1.00 96.81 93 CYS A N 1
ATOM 680 C CA . CYS A 1 93 ? 4.064 -5.168 -13.994 1.00 96.81 93 CYS A CA 1
ATOM 681 C C . CYS A 1 93 ? 3.177 -4.970 -15.233 1.00 96.81 93 CYS A C 1
ATOM 683 O O . CYS A 1 93 ? 3.549 -5.359 -16.342 1.00 96.81 93 CYS A O 1
ATOM 685 N N . THR A 1 94 ? 1.997 -4.380 -15.052 1.00 94.81 94 THR A N 1
ATOM 686 C CA . THR A 1 94 ? 1.011 -4.145 -16.123 1.00 94.81 94 THR A CA 1
ATOM 687 C C . THR A 1 94 ? 0.922 -2.680 -16.542 1.00 94.81 94 THR A C 1
ATOM 689 O O . THR A 1 94 ? 0.216 -2.347 -17.495 1.00 94.81 94 THR A O 1
ATOM 692 N N . GLY A 1 95 ? 1.644 -1.792 -15.861 1.00 93.12 95 GLY A N 1
ATOM 693 C CA . GLY A 1 95 ? 1.779 -0.396 -16.252 1.00 93.12 95 GLY A CA 1
ATOM 694 C C . GLY A 1 95 ? 2.407 0.471 -15.168 1.00 93.12 95 GLY A C 1
ATOM 695 O O . GLY A 1 95 ? 2.459 0.086 -14.000 1.00 93.12 95 GLY A O 1
ATOM 696 N N . GLY A 1 96 ? 2.852 1.654 -15.582 1.00 93.81 96 GLY A N 1
ATOM 697 C CA . GLY A 1 96 ? 3.311 2.724 -14.706 1.00 93.81 96 GLY A CA 1
ATOM 698 C C . GLY A 1 96 ? 2.713 4.058 -15.149 1.00 93.81 96 GLY A C 1
ATOM 699 O O . GLY A 1 96 ? 2.685 4.352 -16.345 1.00 93.81 96 GLY A O 1
ATOM 700 N N . GLU A 1 97 ? 2.228 4.855 -14.203 1.00 93.94 97 GLU A N 1
ATOM 701 C CA . GLU A 1 97 ? 1.829 6.248 -14.413 1.00 93.94 97 GLU A CA 1
ATOM 702 C C . GLU A 1 97 ? 2.677 7.209 -13.596 1.00 93.94 97 GLU A C 1
ATOM 704 O O . GLU A 1 97 ? 3.260 6.839 -12.579 1.00 93.94 97 GLU A O 1
ATOM 709 N N . TRP A 1 98 ? 2.682 8.472 -14.033 1.00 94.94 98 TRP A N 1
ATOM 710 C CA . TRP A 1 98 ? 3.379 9.566 -13.356 1.00 94.94 98 TRP A CA 1
ATOM 711 C C . TRP A 1 98 ? 4.876 9.285 -13.188 1.00 94.94 98 TRP A C 1
ATOM 713 O O . TRP A 1 98 ? 5.469 9.551 -12.147 1.00 94.94 98 TRP A O 1
ATOM 723 N N . LEU A 1 99 ? 5.492 8.718 -14.232 1.00 94.56 99 LEU A N 1
ATOM 724 C CA . LEU A 1 99 ? 6.922 8.390 -14.258 1.00 94.56 99 LEU A CA 1
ATOM 725 C C . LEU A 1 99 ? 7.814 9.632 -14.078 1.00 94.56 99 LEU A C 1
ATOM 727 O O . LEU A 1 99 ? 8.966 9.505 -13.669 1.00 94.56 99 LEU A O 1
ATOM 731 N N . ASP A 1 100 ? 7.279 10.823 -14.346 1.00 96.25 100 ASP A N 1
ATOM 732 C CA . ASP A 1 100 ? 7.907 12.121 -14.099 1.00 96.25 100 ASP A CA 1
ATOM 733 C C . ASP A 1 100 ? 8.123 12.426 -12.606 1.00 96.25 100 ASP A C 1
ATOM 735 O O . ASP A 1 100 ? 9.037 13.181 -12.276 1.00 96.25 100 ASP A O 1
ATOM 739 N N . LEU A 1 101 ? 7.374 11.785 -11.698 1.00 95.88 101 LEU A N 1
ATOM 740 C CA . LEU A 1 101 ? 7.617 11.851 -10.248 1.00 95.88 101 LEU A CA 1
ATOM 741 C C . LEU A 1 101 ? 8.865 11.061 -9.816 1.00 95.88 101 LEU A C 1
ATOM 743 O O . LEU A 1 101 ? 9.313 11.168 -8.675 1.00 95.88 101 LEU A O 1
ATOM 747 N N . GLY A 1 102 ? 9.443 10.283 -10.732 1.00 96.19 102 GLY A N 1
ATOM 748 C CA . GLY A 1 102 ? 10.554 9.382 -10.476 1.00 96.19 102 GLY A CA 1
ATOM 749 C C . GLY A 1 102 ? 10.092 7.971 -10.116 1.00 96.19 102 GLY A C 1
ATOM 750 O O . GLY A 1 102 ? 9.008 7.748 -9.584 1.00 96.19 102 GLY A O 1
ATOM 751 N N . MET A 1 103 ? 10.961 6.996 -10.392 1.00 96.81 103 MET A N 1
ATOM 752 C CA . MET A 1 103 ? 10.705 5.562 -10.209 1.00 96.81 103 MET A CA 1
ATOM 753 C C . MET A 1 103 ? 10.044 5.173 -8.868 1.00 96.81 103 MET A C 1
ATOM 755 O O . MET A 1 103 ? 9.072 4.418 -8.923 1.00 96.81 103 MET A O 1
ATOM 759 N N . PRO A 1 104 ? 10.516 5.638 -7.690 1.00 96.81 104 PRO A N 1
ATOM 760 C CA . PRO A 1 104 ? 9.930 5.220 -6.416 1.00 96.81 104 PRO A CA 1
ATOM 761 C C . PRO A 1 104 ? 8.580 5.880 -6.096 1.00 96.81 104 PRO A C 1
ATOM 763 O O . PRO A 1 104 ? 7.859 5.349 -5.263 1.00 96.81 104 PRO A O 1
ATOM 766 N N . GLU A 1 105 ? 8.234 7.007 -6.721 1.00 96.62 105 GLU A N 1
ATOM 767 C CA . GLU A 1 105 ? 6.992 7.752 -6.434 1.00 96.62 105 GLU A CA 1
ATOM 768 C C . GLU A 1 105 ? 5.938 7.595 -7.545 1.00 96.62 105 GLU A C 1
ATOM 770 O O . GLU A 1 105 ? 4.776 7.966 -7.375 1.00 96.62 105 GLU A O 1
ATOM 775 N N . ALA A 1 106 ? 6.327 7.026 -8.688 1.00 96.50 106 ALA A N 1
ATOM 776 C CA . ALA A 1 106 ? 5.415 6.660 -9.760 1.00 96.50 106 ALA A CA 1
ATOM 777 C C . ALA A 1 106 ? 4.403 5.602 -9.298 1.00 96.50 106 ALA A C 1
ATOM 779 O O . ALA A 1 106 ? 4.696 4.736 -8.466 1.00 96.50 106 ALA A O 1
ATOM 780 N N . MET A 1 107 ? 3.205 5.631 -9.885 1.00 95.62 107 MET A N 1
ATOM 781 C CA . MET A 1 107 ? 2.194 4.627 -9.582 1.00 95.62 107 MET A CA 1
ATOM 782 C C . MET A 1 107 ? 2.376 3.415 -10.487 1.00 95.62 107 MET A C 1
ATOM 784 O O . MET A 1 107 ? 2.208 3.502 -11.701 1.00 95.62 107 MET A O 1
ATOM 788 N N . TRP A 1 108 ? 2.679 2.274 -9.883 1.00 96.56 108 TRP A N 1
ATOM 789 C CA . TRP A 1 108 ? 2.882 1.012 -10.585 1.00 96.56 108 TRP A CA 1
ATOM 790 C C . TRP A 1 108 ? 1.693 0.077 -10.387 1.00 96.56 108 TRP A C 1
ATOM 792 O O . TRP A 1 108 ? 1.156 -0.038 -9.284 1.00 96.56 108 TRP A O 1
ATOM 802 N N . ARG A 1 109 ? 1.302 -0.631 -11.448 1.00 95.81 109 ARG A N 1
ATOM 803 C CA . ARG A 1 109 ? 0.301 -1.700 -11.382 1.00 95.81 109 ARG A CA 1
ATOM 804 C C . ARG A 1 109 ? 0.945 -3.057 -11.545 1.00 95.81 109 ARG A C 1
ATOM 806 O O . ARG A 1 109 ? 1.747 -3.263 -12.454 1.00 95.81 109 ARG A O 1
ATOM 813 N N . PHE A 1 110 ? 0.492 -3.997 -10.729 1.00 96.88 110 PHE A N 1
ATOM 814 C CA . PHE A 1 110 ? 0.954 -5.372 -10.762 1.00 96.88 110 PHE A CA 1
ATOM 815 C C . PHE A 1 110 ? -0.214 -6.349 -10.782 1.00 96.88 110 PHE A C 1
ATOM 817 O O . PHE A 1 110 ? -1.210 -6.156 -10.087 1.00 96.88 110 PHE A O 1
ATOM 824 N N . GLU A 1 111 ? -0.059 -7.419 -11.552 1.00 96.06 111 GLU A N 1
ATOM 825 C CA . GLU A 1 111 ? -0.650 -8.703 -11.189 1.00 96.06 111 GLU A CA 1
ATOM 826 C C . GLU A 1 111 ? 0.206 -9.325 -10.089 1.00 96.06 111 GLU A C 1
ATOM 828 O O . GLU A 1 111 ? 1.428 -9.147 -10.058 1.00 96.06 111 GLU A O 1
ATOM 833 N N . THR A 1 112 ? -0.445 -10.027 -9.169 1.00 95.62 112 THR A N 1
ATOM 834 C CA . THR A 1 112 ? 0.212 -10.620 -8.010 1.00 95.62 112 THR A CA 1
ATOM 835 C C . THR A 1 112 ? -0.072 -12.111 -7.941 1.00 95.62 112 THR A C 1
ATOM 837 O O . THR A 1 112 ? -1.136 -12.577 -8.348 1.00 95.62 112 THR A O 1
ATOM 840 N N . ASP A 1 113 ? 0.889 -12.864 -7.419 1.00 95.12 113 ASP A N 1
ATOM 841 C CA . ASP A 1 113 ? 0.727 -14.275 -7.078 1.00 95.12 113 ASP A CA 1
ATOM 842 C C . ASP A 1 113 ? 1.326 -14.496 -5.689 1.00 95.12 113 ASP A C 1
ATOM 844 O O . ASP A 1 113 ? 2.483 -14.164 -5.449 1.00 95.12 113 ASP A O 1
ATOM 848 N N . LYS A 1 114 ? 0.518 -14.995 -4.747 1.00 93.00 114 LYS A N 1
ATOM 849 C CA . LYS A 1 114 ? 0.925 -15.260 -3.351 1.00 93.00 114 LYS A CA 1
ATOM 850 C C . LYS A 1 114 ? 1.662 -14.097 -2.660 1.00 93.00 114 LYS A C 1
ATOM 852 O O . LYS A 1 114 ? 2.541 -14.321 -1.831 1.00 93.00 114 LYS A O 1
ATOM 857 N N . PHE A 1 115 ? 1.285 -12.852 -2.955 1.00 95.56 115 PHE A N 1
ATOM 858 C CA . PHE A 1 115 ? 1.908 -11.675 -2.348 1.00 95.56 115 PHE A CA 1
ATOM 859 C C . PHE A 1 115 ? 1.696 -11.631 -0.825 1.00 95.56 115 PHE A C 1
ATOM 861 O O . PHE A 1 115 ? 0.566 -11.561 -0.338 1.00 95.56 115 PHE A O 1
ATOM 868 N N . GLY A 1 116 ? 2.794 -11.665 -0.067 1.00 92.31 116 GLY A N 1
ATOM 869 C CA . GLY A 1 116 ? 2.781 -11.679 1.391 1.00 92.31 116 GLY A CA 1
ATOM 870 C C . GLY A 1 116 ? 4.076 -12.240 1.990 1.00 92.31 116 GLY A C 1
ATOM 871 O O . GLY A 1 116 ? 5.079 -12.343 1.288 1.00 92.31 116 GLY A O 1
ATOM 872 N N . PRO A 1 117 ? 4.083 -12.592 3.287 1.00 93.69 117 PRO A N 1
ATOM 873 C CA . PRO A 1 117 ? 2.939 -12.637 4.201 1.00 93.69 117 PRO A CA 1
ATOM 874 C C . PRO A 1 117 ? 2.441 -11.246 4.616 1.00 93.69 117 PRO A C 1
ATOM 876 O O . PRO A 1 117 ? 3.218 -10.298 4.724 1.00 93.69 117 PRO A O 1
ATOM 879 N N . LEU A 1 118 ? 1.138 -11.153 4.888 1.00 97.00 118 LEU A N 1
ATOM 880 C CA . LEU A 1 118 ? 0.453 -9.941 5.339 1.00 97.00 118 LEU A CA 1
ATOM 881 C C . LEU A 1 118 ? -0.396 -10.244 6.578 1.00 97.00 118 LEU A C 1
ATOM 883 O O . LEU A 1 118 ? -0.970 -11.328 6.688 1.00 97.00 118 LEU A O 1
ATOM 887 N N . ILE A 1 119 ? -0.514 -9.278 7.489 1.00 97.69 119 ILE A N 1
ATOM 888 C CA . ILE A 1 119 ? -1.369 -9.374 8.681 1.00 97.69 119 ILE A CA 1
ATOM 889 C C . ILE A 1 119 ? -2.487 -8.339 8.577 1.00 97.69 119 ILE A C 1
ATOM 891 O O . ILE A 1 119 ? -2.208 -7.158 8.384 1.00 97.69 119 ILE A O 1
ATOM 895 N N . VAL A 1 120 ? -3.743 -8.753 8.763 1.00 98.38 120 VAL A N 1
ATOM 896 C CA . VAL A 1 120 ? -4.860 -7.809 8.932 1.00 98.38 120 VAL A CA 1
ATOM 897 C C . VAL A 1 120 ? -4.666 -7.079 10.258 1.00 98.38 120 VAL A C 1
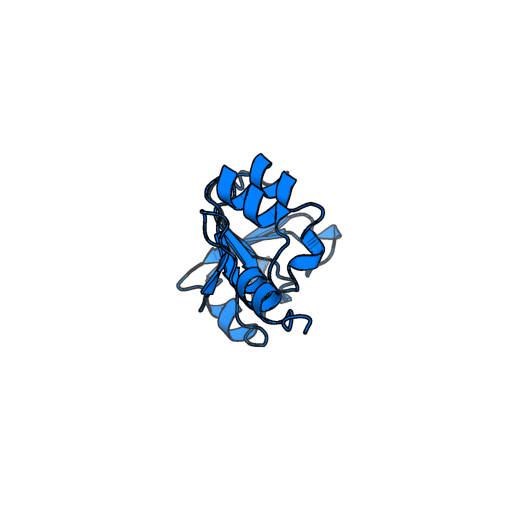ATOM 899 O O . VAL A 1 120 ? -4.883 -7.647 11.327 1.00 98.38 120 VAL A O 1
ATOM 902 N N . ALA A 1 121 ? -4.196 -5.836 10.191 1.00 98.38 121 ALA A N 1
ATOM 903 C CA . ALA A 1 121 ? -3.882 -5.038 11.372 1.00 98.38 121 ALA A CA 1
ATOM 904 C C . ALA A 1 121 ? -4.902 -3.923 11.631 1.00 98.38 121 ALA A C 1
ATOM 906 O O . ALA A 1 121 ? -4.970 -3.422 12.755 1.00 98.38 121 ALA A O 1
ATOM 907 N N . ILE A 1 122 ? -5.708 -3.577 10.623 1.00 98.69 122 ILE A N 1
ATOM 908 C CA . ILE A 1 122 ? -6.987 -2.884 10.797 1.00 98.69 122 ILE A CA 1
ATOM 909 C C . ILE A 1 122 ? -8.024 -3.641 9.967 1.00 98.69 122 ILE A C 1
ATOM 911 O O . ILE A 1 122 ? -7.803 -3.857 8.773 1.00 98.69 122 ILE A O 1
ATOM 915 N N . ASP A 1 123 ? -9.108 -4.087 10.591 1.00 98.56 123 ASP A N 1
ATOM 916 C CA . ASP A 1 123 ? -10.175 -4.809 9.896 1.00 98.56 123 ASP A CA 1
ATOM 917 C C . ASP A 1 123 ? -11.234 -3.866 9.298 1.00 98.56 123 ASP A C 1
ATOM 919 O O . ASP A 1 123 ? -11.219 -2.651 9.506 1.00 98.56 123 ASP A O 1
ATOM 923 N N . ALA A 1 124 ? -12.169 -4.444 8.543 1.00 98.19 124 ALA A N 1
ATOM 924 C CA . ALA A 1 124 ? -13.255 -3.713 7.893 1.00 98.19 124 ALA A CA 1
ATOM 925 C C . ALA A 1 124 ? -14.334 -3.210 8.869 1.00 98.19 124 ALA A C 1
ATOM 927 O O . ALA A 1 124 ? -15.261 -2.531 8.446 1.00 98.19 124 ALA A O 1
ATOM 928 N N . GLU A 1 125 ? -14.216 -3.505 10.165 1.00 98.31 125 GLU A N 1
ATOM 929 C CA . GLU A 1 125 ? -15.099 -2.984 11.212 1.00 98.31 125 GLU A CA 1
ATOM 930 C C . GLU A 1 125 ? -14.480 -1.789 11.953 1.00 98.31 125 GLU A C 1
ATOM 932 O O . GLU A 1 125 ? -15.127 -1.187 12.821 1.00 98.31 125 GLU A O 1
ATOM 937 N N . GLY A 1 126 ? -13.252 -1.410 11.574 1.00 96.69 126 GLY A N 1
ATOM 938 C CA . GLY A 1 126 ? -12.480 -0.318 12.156 1.00 96.69 126 GLY A CA 1
ATOM 939 C C . GLY A 1 126 ? -11.631 -0.733 13.360 1.00 96.69 126 GLY A C 1
ATOM 940 O O . GLY A 1 126 ? -11.024 0.133 13.992 1.00 96.69 126 GLY A O 1
ATOM 941 N N . ASN A 1 127 ? -11.553 -2.026 13.696 1.00 98.00 127 ASN A N 1
ATOM 942 C CA . ASN A 1 127 ? -10.736 -2.482 14.819 1.00 98.00 127 ASN A CA 1
ATOM 943 C C . ASN A 1 127 ? -9.257 -2.438 14.433 1.00 98.00 127 ASN A C 1
ATOM 945 O O . ASN A 1 127 ? -8.848 -3.052 13.451 1.00 98.00 127 ASN A O 1
ATOM 949 N N . SER A 1 128 ? -8.440 -1.753 15.236 1.00 98.06 128 SER A N 1
ATOM 950 C CA . SER A 1 128 ? -7.010 -1.563 14.979 1.00 98.06 128 SER A CA 1
ATOM 951 C C . SER A 1 128 ? -6.145 -2.237 16.043 1.00 98.06 128 SER A C 1
ATOM 953 O O . SER A 1 128 ? -6.241 -1.929 17.236 1.00 98.06 128 SER A O 1
ATOM 955 N N . LEU A 1 129 ? -5.231 -3.114 15.613 1.00 96.94 129 LEU A N 1
ATOM 956 C CA . LEU A 1 129 ? -4.211 -3.698 16.492 1.00 96.94 129 LEU A CA 1
ATOM 957 C C . LEU A 1 129 ? -3.296 -2.614 17.082 1.00 96.94 129 LEU A C 1
ATOM 959 O O . LEU A 1 129 ? -2.900 -2.704 18.243 1.00 96.94 129 LEU A O 1
ATOM 963 N N . TYR A 1 130 ? -2.993 -1.571 16.305 1.00 95.38 130 TYR A N 1
ATOM 964 C CA . TYR A 1 130 ? -2.148 -0.454 16.736 1.00 95.38 130 TYR A CA 1
ATOM 965 C C . TYR A 1 130 ? -2.816 0.373 17.833 1.00 95.38 130 TYR A C 1
ATOM 967 O O . TYR A 1 130 ? -2.176 0.719 18.826 1.00 95.38 130 TYR A O 1
ATOM 975 N N . GLU A 1 131 ? -4.111 0.656 17.675 1.00 93.75 131 GLU A N 1
ATOM 976 C CA . GLU A 1 131 ? -4.883 1.376 18.686 1.00 93.75 131 GLU A CA 1
ATOM 977 C C . GLU A 1 131 ? -4.982 0.567 19.977 1.00 93.75 131 GLU A C 1
ATOM 979 O O . GLU A 1 131 ? -4.711 1.110 21.046 1.00 93.75 131 GLU A O 1
ATOM 984 N N . LYS A 1 132 ? -5.270 -0.738 19.875 1.00 92.81 132 LYS A N 1
ATOM 985 C CA . LYS A 1 132 ? -5.349 -1.643 21.029 1.00 92.81 132 LYS A CA 1
ATOM 986 C C . LYS A 1 132 ? -4.049 -1.681 21.833 1.00 92.81 132 LYS A C 1
ATOM 988 O O . LYS A 1 132 ? -4.080 -1.685 23.061 1.00 92.81 132 LYS A O 1
ATOM 993 N N . VAL A 1 133 ? -2.897 -1.715 21.163 1.00 92.38 133 VAL A N 1
ATOM 994 C CA . VAL A 1 133 ? -1.601 -1.645 21.856 1.00 92.38 133 VAL A CA 1
ATOM 995 C C . VAL A 1 133 ? -1.417 -0.269 22.492 1.00 92.38 133 VAL A C 1
ATOM 997 O O . VAL A 1 133 ? -1.086 -0.192 23.672 1.00 92.38 133 VAL A O 1
ATOM 1000 N N . SER A 1 134 ? -1.682 0.814 21.755 1.00 88.50 134 SER A N 1
ATOM 1001 C CA . SER A 1 134 ? -1.519 2.179 22.268 1.00 88.50 134 SER A CA 1
ATOM 1002 C C . SER A 1 134 ? -2.400 2.473 23.486 1.00 88.50 134 SER A C 1
ATOM 1004 O O . SER A 1 134 ? -1.938 3.148 24.403 1.00 88.50 134 SER A O 1
ATOM 1006 N N . SER A 1 135 ? -3.640 1.976 23.526 1.00 87.88 135 SER A N 1
ATOM 1007 C CA . SER A 1 135 ? -4.541 2.161 24.671 1.00 87.88 135 SER A CA 1
ATOM 1008 C C . SER A 1 135 ? -4.054 1.424 25.917 1.00 87.88 135 SER A C 1
ATOM 1010 O O . SER A 1 135 ? -4.223 1.920 27.025 1.00 87.88 135 SER A O 1
ATOM 1012 N N . ASN A 1 136 ? -3.401 0.272 25.743 1.00 85.38 136 ASN A N 1
ATOM 1013 C CA . ASN A 1 136 ? -2.880 -0.538 26.847 1.00 85.38 136 ASN A CA 1
ATOM 1014 C C . ASN A 1 136 ? -1.576 0.014 27.448 1.00 85.38 136 ASN A C 1
ATOM 1016 O O . ASN A 1 136 ? -1.169 -0.419 28.524 1.00 85.38 136 ASN A O 1
ATOM 1020 N N . LEU A 1 137 ? -0.903 0.950 26.767 1.00 80.81 137 LEU A N 1
ATOM 1021 C CA . LEU A 1 137 ? 0.324 1.587 27.261 1.00 80.81 137 LEU A CA 1
ATOM 1022 C C . LEU A 1 137 ? 0.053 2.736 28.245 1.00 80.81 137 LEU A C 1
ATOM 1024 O O . LEU A 1 137 ? 0.974 3.175 28.937 1.00 80.81 137 LEU A O 1
ATOM 1028 N N . VAL A 1 138 ? -1.192 3.214 28.340 1.00 69.94 138 VAL A N 1
ATOM 1029 C CA . VAL A 1 138 ? -1.583 4.209 29.342 1.00 69.94 138 VAL A CA 1
ATOM 1030 C C . VAL A 1 138 ? -1.638 3.511 30.702 1.00 69.94 138 VAL A C 1
ATOM 1032 O O . VAL A 1 138 ? -2.570 2.765 30.994 1.00 69.94 138 VAL A O 1
ATOM 1035 N N . ARG A 1 139 ? -0.606 3.713 31.534 1.00 61.72 139 ARG A N 1
ATOM 1036 C CA . ARG A 1 139 ? -0.605 3.229 32.924 1.00 61.72 139 ARG A CA 1
ATOM 1037 C C . ARG A 1 139 ? -1.800 3.844 33.671 1.00 61.72 139 ARG A C 1
ATOM 1039 O O . ARG A 1 139 ? -2.056 5.033 33.464 1.00 61.72 139 ARG A O 1
ATOM 1046 N N . PRO A 1 140 ? -2.499 3.096 34.546 1.00 58.62 140 PRO A N 1
ATOM 1047 C CA . PRO A 1 140 ? -3.479 3.702 35.437 1.00 58.62 140 PRO A CA 1
ATOM 1048 C C . PRO A 1 140 ? -2.788 4.814 36.233 1.00 58.62 140 PRO A C 1
ATOM 1050 O O . PRO A 1 140 ? -1.731 4.589 36.827 1.00 58.62 140 PRO A O 1
ATOM 1053 N N . GLN A 1 141 ? -3.346 6.025 36.175 1.00 58.56 141 GLN A N 1
ATOM 1054 C CA . GLN A 1 141 ? -2.968 7.090 37.094 1.00 58.56 141 GLN A CA 1
ATOM 1055 C C . GLN A 1 141 ? -3.498 6.686 38.471 1.00 58.56 141 GLN A C 1
ATOM 1057 O O . GLN A 1 141 ? -4.694 6.808 38.726 1.00 58.56 141 GLN A O 1
ATOM 1062 N N . ASN A 1 142 ? -2.613 6.129 39.298 1.00 48.06 142 ASN A N 1
ATOM 1063 C CA . ASN A 1 142 ? -2.776 6.117 40.748 1.00 48.06 142 ASN A CA 1
ATOM 1064 C C . ASN A 1 142 ? -2.212 7.418 41.311 1.00 48.06 142 ASN A C 1
ATOM 1066 O O . ASN A 1 142 ? -1.117 7.812 40.843 1.00 48.06 142 ASN A O 1
#

Secondary structure (DSSP, 8-state):
--S--TT-EEE-B--EEEE-TTS-EEEEE--B-BGGGGTTTHHHHHHHH--SEEEEBS---HHHHHHHHHHT-EEEEEPTT-HHHHHHT--EEEEEE-GGG-TTTSEEEEE-SS---EEEEE-TT--BHHHHHHHHTS----

Foldseek 3Di:
DPPALAAAEAAQWQWDWDQDPVRFIATQWTFFDACQVCQVPQLVVCQPRLYAEYEHADDYDLSNLVSLLVSFHFYWYADGPCGRVLSVQQPGWPDWPPCVVPRRPIDTDGDGDPRDDIDRQRGNNSDGVNVVVVVVPPDPDD

Sequence (142 aa):
MPKDLYGSALFHCGPIMVQREDGSWGVIAAGPTTSARMNKLEPEFIRKFKVRAIIGKGGMSKETAQAMKEVGCVYLAATGGAAISLAEGLSRCTGGEWLDLGMPEAMWRFETDKFGPLIVAIDAEGNSLYEKVSSNLVRPQN

Mean predicted aligned error: 4.15 Å

Radius of gyration: 16.25 Å; Cα contacts (8 Å, |Δi|>4): 280; chains: 1; bounding box: 33×29×65 Å

Nearest PDB structures (foldseek):
  7xky-assembly1_B  TM=9.462E-01  e=1.395E-17  Methanocaldococcus jannaschii
  5dni-assembly2_B  TM=9.640E-01  e=8.968E-17  Methanocaldococcus jannaschii DSM 2661
  2isb-assembly1_A  TM=9.490E-01  e=3.236E-16  Archaeoglobus fulgidus
  6upo-assembly1_B  TM=8.442E-01  e=7.449E-07  Leishmania major strain Friedlin
  6mso-assembly1_A  TM=8.395E-01  e=1.609E-06  Leishmania major